Protein AF-A0A0C3ND14-F1 (afdb_monomer_lite)

Organism: NCBI:txid870435

Structure (mmCIF, N/CA/C/O backbone):
data_AF-A0A0C3ND14-F1
#
_entry.id   AF-A0A0C3ND14-F1
#
loop_
_atom_site.group_PDB
_atom_site.id
_atom_site.type_symbol
_atom_site.label_atom_id
_atom_site.label_alt_id
_atom_site.label_comp_id
_atom_site.label_asym_id
_atom_site.label_entity_id
_atom_site.label_seq_id
_atom_site.pdbx_PDB_ins_code
_atom_site.Cartn_x
_atom_site.Cartn_y
_atom_site.Cartn_z
_atom_site.occupancy
_atom_site.B_iso_or_equiv
_atom_site.auth_seq_id
_atom_site.auth_comp_id
_atom_site.auth_asym_id
_atom_site.auth_atom_id
_atom_site.pdbx_PDB_model_num
ATOM 1 N N . HIS A 1 1 ? 16.720 17.894 -8.349 1.00 27.16 1 HIS A N 1
ATOM 2 C CA . HIS A 1 1 ? 17.724 18.013 -7.272 1.00 27.16 1 HIS A CA 1
ATOM 3 C C . HIS A 1 1 ? 17.492 16.923 -6.228 1.00 27.16 1 HIS A C 1
ATOM 5 O O . HIS A 1 1 ? 16.417 16.882 -5.657 1.00 27.16 1 HIS A O 1
ATOM 11 N N . ARG A 1 2 ? 18.512 16.071 -6.027 1.00 39.00 2 ARG A N 1
ATOM 12 C CA . ARG A 1 2 ? 18.803 15.216 -4.853 1.00 39.00 2 ARG A CA 1
ATOM 13 C C . ARG A 1 2 ? 17.704 14.264 -4.339 1.00 39.00 2 ARG A C 1
ATOM 15 O O . ARG A 1 2 ? 17.077 14.533 -3.326 1.00 39.00 2 ARG A O 1
ATOM 22 N N . GLY A 1 3 ? 17.623 13.073 -4.936 1.00 34.72 3 GLY A N 1
ATOM 23 C CA . GLY A 1 3 ? 17.198 11.856 -4.229 1.00 34.72 3 GLY A CA 1
ATOM 24 C C . GLY A 1 3 ? 18.392 11.270 -3.474 1.00 34.72 3 GLY A C 1
ATOM 25 O O . GLY A 1 3 ? 18.986 10.289 -3.908 1.00 34.72 3 GLY A O 1
ATOM 26 N N . GLY A 1 4 ? 18.834 11.961 -2.422 1.00 33.16 4 GLY A N 1
ATOM 27 C CA . GLY A 1 4 ? 19.898 11.472 -1.552 1.00 33.16 4 GLY A CA 1
ATOM 28 C C . GLY A 1 4 ? 19.378 10.286 -0.750 1.00 33.16 4 GLY A C 1
ATOM 29 O O . GLY A 1 4 ? 18.530 10.465 0.118 1.00 33.16 4 GLY A O 1
ATOM 30 N N . TYR A 1 5 ? 19.872 9.090 -1.065 1.00 45.12 5 TYR A N 1
ATOM 31 C CA . TYR A 1 5 ? 19.731 7.889 -0.248 1.00 45.12 5 TYR A CA 1
ATOM 32 C C . TYR A 1 5 ? 20.098 8.226 1.202 1.00 45.12 5 TYR A C 1
ATOM 34 O O . TYR A 1 5 ? 21.260 8.509 1.484 1.00 45.12 5 TYR A O 1
ATOM 42 N N . TYR A 1 6 ? 19.112 8.263 2.103 1.00 52.12 6 TYR A N 1
ATOM 43 C CA . TYR A 1 6 ? 19.338 8.647 3.496 1.00 52.12 6 TYR A CA 1
ATOM 44 C C . TYR A 1 6 ? 19.910 7.457 4.289 1.00 52.12 6 TYR A C 1
ATOM 46 O O . TYR A 1 6 ? 19.223 6.442 4.431 1.00 52.12 6 TYR A O 1
ATOM 54 N N . PRO A 1 7 ? 21.127 7.572 4.858 1.00 44.56 7 PRO A N 1
ATOM 55 C CA . PRO A 1 7 ? 21.743 6.537 5.699 1.00 44.56 7 PRO A CA 1
ATOM 56 C C . PRO A 1 7 ? 20.953 6.262 6.983 1.00 44.56 7 PRO A C 1
ATOM 58 O O . PRO A 1 7 ? 20.966 5.149 7.492 1.00 44.56 7 PRO A O 1
ATOM 61 N N . TRP A 1 8 ? 20.194 7.256 7.460 1.00 42.50 8 TRP A N 1
ATOM 62 C CA . TRP A 1 8 ? 19.411 7.151 8.687 1.00 42.50 8 TRP A CA 1
ATOM 63 C C . TRP A 1 8 ? 18.355 6.032 8.623 1.00 42.50 8 TRP A C 1
ATOM 65 O O . TRP A 1 8 ? 18.263 5.214 9.532 1.00 42.50 8 TRP A O 1
ATOM 75 N N . PHE A 1 9 ? 17.612 5.925 7.516 1.00 47.81 9 PHE A N 1
ATOM 76 C CA . PHE A 1 9 ? 16.639 4.842 7.316 1.00 47.81 9 PHE A CA 1
ATOM 77 C C . PHE A 1 9 ? 17.319 3.460 7.321 1.00 47.81 9 PHE A C 1
ATOM 79 O O . PHE A 1 9 ? 16.794 2.510 7.891 1.00 47.81 9 PHE A O 1
ATOM 86 N N . ARG A 1 10 ? 18.530 3.386 6.754 1.00 50.81 10 ARG A N 1
ATOM 87 C CA . ARG A 1 10 ? 19.375 2.185 6.646 1.00 50.81 10 ARG A CA 1
ATOM 88 C C . ARG A 1 10 ? 19.908 1.715 8.003 1.00 50.81 10 ARG A C 1
ATOM 90 O O . ARG A 1 10 ? 20.007 0.521 8.249 1.00 50.81 10 ARG A O 1
ATOM 97 N N . GLU A 1 11 ? 20.231 2.656 8.884 1.00 44.31 11 GLU A N 1
ATOM 98 C CA . GLU A 1 11 ? 20.735 2.362 10.224 1.00 44.31 11 GLU A CA 1
ATOM 99 C C . GLU A 1 11 ? 19.623 2.073 11.228 1.00 44.31 11 GLU A C 1
ATOM 101 O O . GLU A 1 11 ? 19.905 1.453 12.235 1.00 44.31 11 GLU A O 1
ATOM 106 N N . ASN A 1 12 ? 18.373 2.481 10.996 1.00 43.62 12 ASN A N 1
ATOM 107 C CA . ASN A 1 12 ? 17.346 2.468 12.045 1.00 43.62 12 ASN A CA 1
ATOM 108 C C . ASN A 1 12 ? 16.195 1.489 11.775 1.00 43.62 12 ASN A C 1
ATOM 110 O O . ASN A 1 12 ? 15.208 1.473 12.508 1.00 43.62 12 ASN A O 1
ATOM 114 N N . LEU A 1 13 ? 16.307 0.613 10.777 1.00 51.91 13 LEU A N 1
ATOM 115 C CA . LEU A 1 13 ? 15.277 -0.400 10.546 1.00 51.91 13 LEU A CA 1
ATOM 116 C C . LEU A 1 13 ? 15.164 -1.417 11.696 1.00 51.91 13 LEU A C 1
ATOM 118 O O . LEU A 1 13 ? 14.060 -1.808 12.076 1.00 51.91 13 LEU A O 1
ATOM 122 N N . HIS A 1 14 ? 16.277 -1.717 12.374 1.00 47.91 14 HIS A N 1
ATOM 123 C CA . HIS A 1 14 ? 16.272 -2.485 13.625 1.00 47.91 14 HIS A CA 1
ATOM 124 C C . HIS A 1 14 ? 15.636 -1.724 14.815 1.00 47.91 14 HIS A C 1
ATOM 126 O O . HIS A 1 14 ? 15.263 -2.337 15.820 1.00 47.91 14 HIS A O 1
ATOM 132 N N . ILE A 1 15 ? 15.458 -0.401 14.698 1.00 42.41 15 ILE A N 1
ATOM 133 C CA . ILE A 1 15 ? 14.803 0.473 15.691 1.00 42.41 15 ILE A CA 1
ATOM 134 C C . ILE A 1 15 ? 13.279 0.473 15.523 1.00 42.41 15 ILE A C 1
ATOM 136 O O . ILE A 1 15 ? 12.569 0.703 16.499 1.00 42.41 15 ILE A O 1
ATOM 140 N N . PHE A 1 16 ? 12.725 0.071 14.371 1.00 44.50 16 PHE A N 1
ATOM 141 C CA . PHE A 1 16 ? 11.285 -0.236 14.292 1.00 44.50 16 PHE A CA 1
ATOM 142 C C . PHE A 1 16 ? 10.885 -1.443 15.157 1.00 44.50 16 PHE A C 1
ATOM 144 O O . PHE A 1 16 ? 9.705 -1.608 15.463 1.00 44.50 16 PHE A O 1
ATOM 151 N N . ASN A 1 17 ? 11.864 -2.237 15.608 1.00 42.00 17 ASN A N 1
ATOM 152 C CA . ASN A 1 17 ? 11.698 -3.222 16.679 1.00 42.00 17 ASN A CA 1
ATOM 153 C C . ASN A 1 17 ? 12.157 -2.708 18.064 1.00 42.00 17 ASN A C 1
ATOM 155 O O . ASN A 1 17 ? 11.982 -3.415 19.052 1.00 42.00 17 ASN A O 1
ATOM 159 N N . SER A 1 18 ? 12.724 -1.498 18.168 1.00 36.56 18 SER A N 1
ATOM 160 C CA . SER A 1 18 ? 13.400 -0.992 19.375 1.00 36.56 18 SER A CA 1
ATOM 161 C C . SER A 1 18 ? 13.192 0.521 19.622 1.00 36.56 18 SER A C 1
ATOM 163 O O . SER A 1 18 ? 14.047 1.337 19.316 1.00 36.56 18 SER A O 1
ATOM 165 N N . ARG A 1 19 ? 12.066 0.894 20.241 1.00 42.78 19 ARG A N 1
ATOM 166 C CA . ARG A 1 19 ? 11.847 1.992 21.226 1.00 42.78 19 ARG A CA 1
ATOM 167 C C . ARG A 1 19 ? 12.417 3.430 21.092 1.00 42.78 19 ARG A C 1
ATOM 169 O O . ARG A 1 19 ? 12.179 4.194 22.025 1.00 42.78 19 ARG A O 1
ATOM 176 N N . GLY A 1 20 ? 13.076 3.892 20.025 1.00 43.06 20 GLY A N 1
ATOM 177 C CA . GLY A 1 20 ? 13.619 5.270 20.079 1.00 43.06 20 GLY A CA 1
ATOM 178 C C . GLY A 1 20 ? 14.186 5.901 18.812 1.00 43.06 20 GLY A C 1
ATOM 179 O O . GLY A 1 20 ? 15.307 6.401 18.846 1.00 43.06 20 GLY A O 1
ATOM 180 N N . GLY A 1 21 ? 13.435 5.914 17.708 1.00 41.88 21 GLY A N 1
ATOM 181 C CA . GLY A 1 21 ? 13.809 6.664 16.500 1.00 41.88 21 GLY A CA 1
ATOM 182 C C . GLY A 1 21 ? 13.472 8.178 16.556 1.00 41.88 21 GLY A C 1
ATOM 183 O O . GLY A 1 21 ? 12.629 8.580 17.358 1.00 41.88 21 GLY A O 1
ATOM 184 N N . PRO A 1 22 ? 14.094 9.020 15.698 1.00 45.19 22 PRO A N 1
ATOM 185 C CA . PRO A 1 22 ? 13.806 10.442 15.477 1.00 45.19 22 PRO A CA 1
ATOM 186 C C . PRO A 1 22 ? 12.365 10.678 14.996 1.00 45.19 22 PRO A C 1
ATOM 188 O O . PRO A 1 22 ? 11.677 9.700 14.695 1.00 45.19 22 PRO A O 1
ATOM 191 N N . PRO A 1 23 ? 11.909 11.957 14.927 1.00 50.78 23 PRO A N 1
ATOM 192 C CA . PRO A 1 23 ? 10.505 12.351 14.837 1.00 50.78 23 PRO A CA 1
ATOM 193 C C . PRO A 1 23 ? 9.702 11.422 13.937 1.00 50.78 23 PRO A C 1
ATOM 195 O O . PRO A 1 23 ? 9.952 11.307 12.740 1.00 50.78 23 PRO A O 1
ATOM 198 N N . ASP A 1 24 ? 8.816 10.707 14.620 1.00 70.31 24 ASP A N 1
ATOM 199 C CA . ASP A 1 24 ? 8.321 9.370 14.327 1.00 70.31 24 ASP A CA 1
ATOM 200 C C . ASP A 1 24 ? 7.946 9.218 12.839 1.00 70.31 24 ASP A C 1
ATOM 202 O O . ASP A 1 24 ? 6.927 9.730 12.384 1.00 70.31 24 ASP A O 1
ATOM 206 N N . PHE A 1 25 ? 8.786 8.524 12.056 1.00 73.19 25 PHE A N 1
ATOM 207 C CA . PHE A 1 25 ? 8.550 8.207 10.633 1.00 73.19 25 PHE A CA 1
ATOM 208 C C . PHE A 1 25 ? 7.134 7.656 10.398 1.00 73.19 25 PHE A C 1
ATOM 210 O O . PHE A 1 25 ? 6.525 7.885 9.355 1.00 73.19 25 PHE A O 1
ATOM 217 N N . LEU A 1 26 ? 6.597 6.963 11.401 1.00 77.44 26 LEU A N 1
ATOM 218 C CA . LEU A 1 26 ? 5.262 6.385 11.417 1.00 77.44 26 LEU A CA 1
ATOM 219 C C . LEU A 1 26 ? 4.170 7.390 11.817 1.00 77.44 26 LEU A C 1
ATOM 221 O O . LEU A 1 26 ? 3.005 7.194 11.470 1.00 77.44 26 LEU A O 1
ATOM 225 N N . ALA A 1 27 ? 4.506 8.485 12.503 1.00 81.12 27 ALA A N 1
ATOM 226 C CA . ALA A 1 27 ? 3.541 9.498 12.927 1.00 81.12 27 ALA A CA 1
ATOM 227 C C . ALA A 1 27 ? 2.851 10.200 11.761 1.00 81.12 27 ALA A C 1
ATOM 229 O O . ALA A 1 27 ? 1.700 10.594 11.922 1.00 81.12 27 ALA A O 1
ATOM 230 N N . VAL A 1 28 ? 3.469 10.289 10.578 1.00 83.88 28 VAL A N 1
ATOM 231 C CA . VAL A 1 28 ? 2.777 10.832 9.393 1.00 83.88 28 VAL A CA 1
ATOM 232 C C . VAL A 1 28 ? 1.593 9.958 8.967 1.00 83.88 28 VAL A C 1
ATOM 234 O O . VAL A 1 28 ? 0.616 10.464 8.421 1.00 83.88 28 VAL A O 1
ATOM 237 N N . ALA A 1 29 ? 1.662 8.651 9.240 1.00 85.31 29 ALA A N 1
ATOM 238 C CA . ALA A 1 29 ? 0.619 7.686 8.917 1.00 85.31 29 ALA A CA 1
ATOM 239 C C . ALA A 1 29 ? -0.362 7.460 10.081 1.00 85.31 29 ALA A C 1
ATOM 241 O O . ALA A 1 29 ? -1.478 6.999 9.848 1.00 85.31 29 ALA A O 1
ATOM 242 N N . ARG A 1 30 ? 0.000 7.808 11.328 1.00 85.88 30 ARG A N 1
ATOM 243 C CA . ARG A 1 30 ? -0.867 7.630 12.513 1.00 85.88 30 ARG A CA 1
ATOM 244 C C . ARG A 1 30 ? -2.268 8.242 12.363 1.00 85.88 30 ARG A C 1
ATOM 246 O O . ARG A 1 30 ? -3.213 7.570 12.763 1.00 85.88 30 ARG A O 1
ATOM 253 N N . PRO A 1 31 ? -2.467 9.441 11.779 1.00 88.00 31 PRO A N 1
ATOM 254 C CA . PRO A 1 31 ? -3.806 10.010 11.607 1.00 88.00 31 PRO A CA 1
ATOM 255 C C . PRO A 1 31 ? -4.757 9.142 10.772 1.00 88.00 31 PRO A C 1
ATOM 257 O O . PRO A 1 31 ? -5.971 9.223 10.965 1.00 88.00 31 PRO A O 1
ATOM 260 N N . TYR A 1 32 ? -4.212 8.307 9.881 1.00 86.38 32 TYR A N 1
ATOM 261 C CA . TYR A 1 32 ? -4.983 7.414 9.016 1.00 86.38 32 TYR A CA 1
ATOM 262 C C . TYR A 1 32 ? -5.452 6.153 9.744 1.00 86.38 32 TYR A C 1
ATOM 264 O O . TYR A 1 32 ? -6.424 5.545 9.310 1.00 86.38 32 TYR A O 1
ATOM 272 N N . LEU A 1 33 ? -4.805 5.768 10.849 1.00 86.88 33 LEU A N 1
ATOM 273 C CA . LEU A 1 33 ? -5.277 4.661 11.675 1.00 86.88 33 LEU A CA 1
ATOM 274 C C . LEU A 1 33 ? -6.620 5.008 12.325 1.00 86.88 33 LEU A C 1
ATOM 276 O O . LEU A 1 33 ? -6.865 6.155 12.726 1.00 86.88 33 LEU A O 1
ATOM 280 N N . ASP A 1 34 ? -7.450 3.980 12.499 1.00 84.88 34 ASP A N 1
ATOM 281 C CA . ASP A 1 34 ? -8.647 4.059 13.331 1.00 84.88 34 ASP A CA 1
ATOM 282 C C . ASP A 1 34 ? -8.262 4.527 14.737 1.00 84.88 34 ASP A C 1
ATOM 284 O O . ASP A 1 34 ? -7.201 4.167 15.249 1.00 84.88 34 ASP A O 1
ATOM 288 N N . SER A 1 35 ? -9.130 5.298 15.396 1.00 83.25 35 SER A N 1
ATOM 289 C CA . SER A 1 35 ? -8.8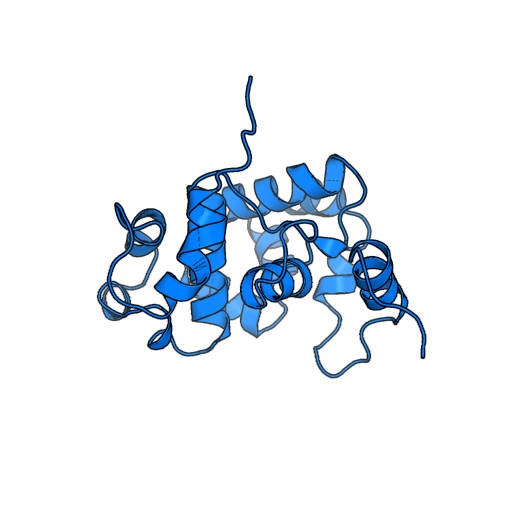36 5.884 16.713 1.00 83.25 35 SER A CA 1
ATOM 290 C C . SER A 1 35 ? -8.339 4.861 17.742 1.00 83.25 35 SER A C 1
ATOM 292 O O . SER A 1 35 ? -7.473 5.187 18.546 1.00 83.25 35 SER A O 1
ATOM 294 N N . ALA A 1 36 ? -8.829 3.617 17.678 1.00 83.56 36 ALA A N 1
ATOM 295 C CA . ALA A 1 36 ? -8.429 2.522 18.564 1.00 83.56 36 ALA A CA 1
ATOM 296 C C . ALA A 1 36 ? -6.995 2.000 18.331 1.00 83.56 36 ALA A C 1
ATOM 298 O O . ALA A 1 36 ? -6.444 1.317 19.192 1.00 83.56 36 ALA A O 1
ATOM 299 N N . ASP A 1 37 ? -6.400 2.293 17.174 1.00 83.88 37 ASP A N 1
ATOM 300 C CA . ASP A 1 37 ? -5.085 1.803 16.755 1.00 83.88 37 ASP A CA 1
ATOM 301 C C . ASP A 1 37 ? -4.004 2.898 16.756 1.00 83.88 37 ASP A C 1
ATOM 303 O O . ASP A 1 37 ? -2.823 2.582 16.661 1.00 83.88 37 ASP A O 1
ATOM 307 N N . ARG A 1 38 ? -4.367 4.179 16.908 1.00 81.81 38 ARG A N 1
ATOM 308 C CA . ARG A 1 38 ? -3.430 5.323 16.823 1.00 81.81 38 ARG A CA 1
ATOM 309 C C . ARG A 1 38 ? -2.314 5.318 17.865 1.00 81.81 38 ARG A C 1
ATOM 311 O O . ARG A 1 38 ? -1.234 5.860 17.617 1.00 81.81 38 ARG A O 1
ATOM 318 N N . GLU A 1 39 ? -2.586 4.733 19.025 1.00 78.19 39 GLU A N 1
ATOM 319 C CA . GLU A 1 39 ? -1.632 4.616 20.133 1.00 78.19 39 GLU A CA 1
ATOM 320 C C . GLU A 1 39 ? -0.851 3.300 20.101 1.00 78.19 39 GLU A C 1
ATOM 322 O O . GLU A 1 39 ? 0.133 3.155 20.824 1.00 78.19 39 GLU A O 1
ATOM 327 N N . LYS A 1 40 ? -1.251 2.354 19.245 1.00 77.44 40 LYS A N 1
ATOM 328 C CA . LYS A 1 40 ? -0.609 1.047 19.147 1.00 77.44 40 LYS A CA 1
ATOM 329 C C . LYS A 1 40 ? 0.729 1.151 18.430 1.00 77.44 40 LYS A C 1
ATOM 331 O O . LYS A 1 40 ? 0.880 1.866 17.439 1.00 77.44 40 LYS A O 1
ATOM 336 N N . GLU A 1 41 ? 1.697 0.382 18.908 1.00 73.31 41 GLU A N 1
ATOM 337 C CA . GLU A 1 41 ? 2.950 0.184 18.192 1.00 73.31 41 GLU A CA 1
ATOM 338 C C . GLU A 1 41 ? 2.734 -0.716 16.959 1.00 73.31 41 GLU A C 1
ATOM 340 O O . GLU A 1 41 ? 1.823 -1.549 16.954 1.00 73.31 41 GLU A O 1
ATOM 345 N N . PRO A 1 42 ? 3.576 -0.622 15.910 1.00 72.75 42 PRO A N 1
ATOM 346 C CA . PRO A 1 42 ? 3.392 -1.383 14.669 1.00 72.75 42 PRO A CA 1
ATOM 347 C C . PRO A 1 42 ? 3.241 -2.891 14.864 1.00 72.75 42 PRO A C 1
ATOM 349 O O . PRO A 1 42 ? 2.492 -3.534 14.137 1.00 72.75 42 PRO A O 1
ATOM 352 N N . HIS A 1 43 ? 3.939 -3.466 15.844 1.00 72.69 43 HIS A N 1
ATOM 353 C CA . HIS A 1 43 ? 3.873 -4.895 16.146 1.00 72.69 43 HIS A CA 1
ATOM 354 C C . HIS A 1 43 ? 2.543 -5.314 16.805 1.00 72.69 43 HIS A C 1
ATOM 356 O O . HIS A 1 43 ? 2.191 -6.489 16.773 1.00 72.69 43 HIS A O 1
ATOM 362 N N . GLN A 1 44 ? 1.797 -4.365 17.378 1.00 74.56 44 GLN A N 1
ATOM 363 C CA . GLN A 1 44 ? 0.473 -4.573 17.973 1.00 74.56 44 GLN A CA 1
ATOM 364 C C . GLN A 1 44 ? -0.657 -4.422 16.941 1.00 74.56 44 GLN A C 1
ATOM 366 O O . GLN A 1 44 ? -1.817 -4.711 17.244 1.00 74.56 44 GLN A O 1
ATOM 371 N N . LEU A 1 45 ? -0.342 -3.961 15.723 1.00 79.44 45 LEU A N 1
ATOM 372 C CA . LEU A 1 45 ? -1.299 -3.866 14.626 1.00 79.44 45 LEU A CA 1
ATOM 373 C C . LEU A 1 45 ? -1.526 -5.254 14.025 1.00 79.44 45 LEU A C 1
ATOM 375 O O . LEU A 1 45 ? -0.734 -5.757 13.231 1.00 79.44 45 LEU A O 1
ATOM 379 N N . VAL A 1 46 ? -2.644 -5.859 14.411 1.00 78.94 46 VAL A N 1
ATOM 380 C CA . VAL A 1 46 ? -3.124 -7.145 13.900 1.00 78.94 46 VAL A CA 1
ATOM 381 C C . VAL A 1 46 ? -4.408 -6.883 13.099 1.00 78.94 46 VAL A C 1
ATOM 383 O O . VAL A 1 46 ? -5.239 -6.085 13.550 1.00 78.94 46 VAL A O 1
ATOM 386 N N . PRO A 1 47 ? -4.604 -7.498 11.916 1.00 87.44 47 PRO A N 1
ATOM 387 C CA . PRO A 1 47 ? -3.778 -8.530 11.267 1.00 87.44 47 PRO A CA 1
ATOM 388 C C . PRO A 1 47 ? -2.498 -7.990 10.609 1.00 87.44 47 PRO A C 1
ATOM 390 O O . PRO A 1 47 ? -2.338 -6.788 10.435 1.00 87.44 47 PRO A O 1
ATOM 393 N N . GLU A 1 48 ? -1.599 -8.879 10.181 1.00 82.62 48 GLU A N 1
ATOM 394 C CA . GLU A 1 48 ? -0.329 -8.514 9.524 1.00 82.62 48 GLU A CA 1
ATOM 395 C C . GLU A 1 48 ? -0.520 -7.586 8.310 1.00 82.62 48 GLU A C 1
ATOM 397 O O . GLU A 1 48 ? 0.232 -6.629 8.129 1.00 82.62 48 GLU A O 1
ATOM 402 N N . ALA A 1 49 ? -1.597 -7.790 7.545 1.00 85.31 49 ALA A N 1
ATOM 403 C CA . ALA A 1 49 ? -2.008 -6.911 6.451 1.00 85.31 49 ALA A CA 1
ATOM 404 C C . ALA A 1 49 ? -2.177 -5.444 6.891 1.00 85.31 49 ALA A C 1
ATOM 406 O O . ALA A 1 49 ? -1.796 -4.528 6.158 1.00 85.31 49 ALA A O 1
ATOM 407 N N . LYS A 1 50 ? -2.692 -5.210 8.106 1.00 87.50 50 LYS A N 1
ATOM 408 C CA . LYS A 1 50 ? -2.836 -3.877 8.704 1.00 87.50 50 LYS A CA 1
ATOM 409 C C . LYS A 1 50 ? -1.470 -3.267 9.004 1.00 87.50 50 LYS A C 1
ATOM 411 O O . LYS A 1 50 ? -1.210 -2.135 8.601 1.00 87.50 50 LYS A O 1
ATOM 416 N N . ARG A 1 51 ? -0.574 -4.025 9.645 1.00 84.44 51 ARG A N 1
ATOM 417 C CA . ARG A 1 51 ? 0.805 -3.585 9.918 1.00 84.44 51 ARG A CA 1
ATOM 418 C C . ARG A 1 51 ? 1.549 -3.228 8.629 1.00 84.44 51 ARG A C 1
ATOM 420 O O . ARG A 1 51 ? 2.127 -2.147 8.543 1.00 84.44 51 ARG A O 1
ATOM 427 N N . LYS A 1 52 ? 1.515 -4.102 7.621 1.00 85.06 52 LYS A N 1
ATOM 428 C CA . LYS A 1 52 ? 2.183 -3.889 6.327 1.00 85.06 52 LYS A CA 1
ATOM 429 C C . LYS A 1 52 ? 1.626 -2.670 5.589 1.00 85.06 52 LYS A C 1
ATOM 431 O O . LYS A 1 52 ? 2.395 -1.829 5.130 1.00 85.06 52 LYS A O 1
ATOM 436 N N . SER A 1 53 ? 0.302 -2.509 5.574 1.00 89.31 53 SER A N 1
ATOM 437 C CA . SER A 1 53 ? -0.361 -1.327 5.003 1.00 89.31 53 SER A CA 1
ATOM 438 C C . SER A 1 53 ? 0.038 -0.032 5.714 1.00 89.31 53 SER A C 1
ATOM 440 O O . SER A 1 53 ? 0.306 0.973 5.061 1.00 89.31 53 SER A O 1
ATOM 442 N N . PHE A 1 54 ? 0.134 -0.054 7.047 1.00 87.56 54 PHE A N 1
ATOM 443 C CA . PHE A 1 54 ? 0.561 1.101 7.839 1.00 87.56 54 PHE A CA 1
ATOM 444 C C . PHE A 1 54 ? 1.996 1.533 7.512 1.00 87.56 54 PHE A C 1
ATOM 446 O O . PHE A 1 54 ? 2.260 2.716 7.295 1.00 87.56 54 PHE A O 1
ATOM 453 N N . ILE A 1 55 ? 2.920 0.573 7.417 1.00 83.12 55 ILE A N 1
ATOM 454 C CA . ILE A 1 55 ? 4.321 0.845 7.069 1.00 83.12 55 ILE A CA 1
ATOM 455 C C . ILE A 1 55 ? 4.426 1.367 5.630 1.00 83.12 55 ILE A C 1
ATOM 457 O O . ILE A 1 55 ? 5.175 2.311 5.376 1.00 83.12 55 ILE A O 1
ATOM 461 N N . LEU A 1 56 ? 3.638 0.822 4.697 1.00 86.31 56 LEU A N 1
ATOM 462 C CA . LEU A 1 56 ? 3.572 1.338 3.332 1.00 86.31 56 LEU A CA 1
ATOM 463 C C . LEU A 1 56 ? 3.061 2.787 3.289 1.00 86.31 56 LEU A C 1
ATOM 465 O O . LEU A 1 56 ? 3.647 3.612 2.589 1.00 86.31 56 LEU A O 1
ATOM 469 N N . TYR A 1 57 ? 2.013 3.121 4.048 1.00 88.38 57 TYR A N 1
ATOM 470 C CA . TYR A 1 57 ? 1.512 4.497 4.160 1.00 88.38 57 TYR A CA 1
ATOM 471 C C . TYR A 1 57 ? 2.604 5.434 4.673 1.00 88.38 57 TYR A C 1
ATOM 473 O O . TYR A 1 57 ? 2.839 6.481 4.074 1.00 88.38 57 TYR A O 1
ATOM 481 N N . ALA A 1 58 ? 3.311 5.043 5.736 1.00 84.94 58 ALA A N 1
ATOM 482 C CA . ALA A 1 58 ? 4.415 5.827 6.275 1.00 84.94 58 ALA A CA 1
ATOM 483 C C . ALA A 1 58 ? 5.518 6.050 5.225 1.00 84.94 58 ALA A C 1
ATOM 485 O O . ALA A 1 58 ? 5.962 7.182 5.040 1.00 84.94 58 ALA A O 1
ATOM 486 N N . LEU A 1 59 ? 5.906 5.019 4.465 1.00 81.38 59 LEU A N 1
ATOM 487 C CA . LEU A 1 59 ? 6.870 5.154 3.365 1.00 81.38 59 LEU A CA 1
ATOM 488 C C . LEU A 1 59 ? 6.387 6.154 2.309 1.00 81.38 59 LEU A C 1
ATOM 490 O O . LEU A 1 59 ? 7.103 7.099 1.972 1.00 81.38 59 LEU A O 1
ATOM 494 N N . LEU A 1 60 ? 5.166 5.968 1.810 1.00 84.00 60 LEU A N 1
ATOM 495 C CA . LEU A 1 60 ? 4.616 6.754 0.710 1.00 84.00 60 LEU A CA 1
ATOM 496 C C . LEU A 1 60 ? 4.380 8.217 1.086 1.00 84.00 60 LEU A C 1
ATOM 498 O O . LEU A 1 60 ? 4.694 9.092 0.277 1.00 84.00 60 LEU A O 1
ATOM 502 N N . LEU A 1 61 ? 3.862 8.483 2.287 1.00 84.06 61 LEU A N 1
ATOM 503 C CA . LEU A 1 61 ? 3.586 9.834 2.791 1.00 84.06 61 LEU A CA 1
ATOM 504 C C . LEU A 1 61 ? 4.865 10.624 3.066 1.00 84.06 61 LEU A C 1
ATOM 506 O O . LEU A 1 61 ? 4.894 11.832 2.851 1.00 84.06 61 LEU A O 1
ATOM 510 N N . ASN A 1 62 ? 5.943 9.944 3.455 1.00 78.25 62 ASN A N 1
ATOM 511 C CA . ASN A 1 62 ? 7.265 10.556 3.568 1.00 78.25 62 ASN A CA 1
ATOM 512 C C . ASN A 1 62 ? 7.962 10.757 2.204 1.00 78.25 62 ASN A C 1
ATOM 514 O O . ASN A 1 62 ? 9.105 11.205 2.154 1.00 78.25 62 ASN A O 1
ATOM 518 N N . GLY A 1 63 ? 7.303 10.435 1.085 1.00 73.06 63 GLY A N 1
ATOM 519 C CA . GLY A 1 63 ? 7.870 10.611 -0.253 1.00 73.06 63 GLY A CA 1
ATOM 520 C C . GLY A 1 63 ? 8.761 9.456 -0.722 1.00 73.06 63 GLY A C 1
ATOM 521 O O . GLY A 1 63 ? 9.293 9.521 -1.833 1.00 73.06 63 GLY A O 1
ATOM 522 N N . TYR A 1 64 ? 8.834 8.359 0.032 1.00 74.94 64 TYR A N 1
ATOM 523 C CA . TYR A 1 64 ? 9.574 7.147 -0.325 1.00 74.94 64 TYR A CA 1
ATOM 524 C C . TYR A 1 64 ? 8.678 6.096 -0.996 1.00 74.94 64 TYR A C 1
ATOM 526 O O . TYR A 1 64 ? 7.457 6.251 -1.080 1.00 74.94 64 TYR A O 1
ATOM 534 N N . HIS A 1 65 ? 9.287 5.028 -1.507 1.00 72.44 65 HIS A N 1
ATOM 535 C CA . HIS A 1 65 ? 8.604 3.823 -1.975 1.00 72.44 65 HIS A CA 1
ATOM 536 C C . HIS A 1 65 ? 9.510 2.599 -1.768 1.00 72.44 65 HIS A C 1
ATOM 538 O O . HIS A 1 65 ? 10.732 2.764 -1.704 1.00 72.44 65 HIS A O 1
ATOM 544 N N . PRO A 1 66 ? 8.951 1.379 -1.668 1.00 72.88 66 PRO A N 1
ATOM 545 C CA . PRO A 1 66 ? 9.758 0.165 -1.584 1.00 72.88 66 PRO A CA 1
ATOM 546 C C . PRO A 1 66 ? 10.706 0.036 -2.789 1.00 72.88 66 PRO A C 1
ATOM 548 O O . PRO A 1 66 ? 10.306 0.296 -3.928 1.00 72.88 66 PRO A O 1
ATOM 551 N N . ASN A 1 67 ? 11.961 -0.347 -2.538 1.00 67.56 67 ASN A N 1
ATOM 552 C CA . ASN A 1 67 ? 13.008 -0.514 -3.553 1.00 67.56 67 ASN A CA 1
ATOM 553 C C . ASN A 1 67 ? 13.868 -1.755 -3.214 1.00 67.56 67 ASN A C 1
ATOM 555 O O . ASN A 1 67 ? 14.303 -1.875 -2.067 1.00 67.56 67 ASN A O 1
ATOM 559 N N . PRO A 1 68 ? 14.124 -2.666 -4.177 1.00 59.69 68 PRO A N 1
ATOM 560 C CA . PRO A 1 68 ? 14.830 -3.924 -3.934 1.00 59.69 68 PRO A CA 1
ATOM 561 C C . PRO A 1 68 ? 16.348 -3.760 -3.762 1.00 59.69 68 PRO A C 1
ATOM 563 O O . PRO A 1 68 ? 16.988 -4.655 -3.220 1.00 59.69 68 PRO A O 1
ATOM 566 N N . SER A 1 69 ? 16.930 -2.639 -4.202 1.00 58.69 69 SER A N 1
ATOM 567 C CA . SER A 1 69 ? 18.370 -2.353 -4.106 1.00 58.69 69 SER A CA 1
ATOM 568 C C . SER A 1 69 ? 18.806 -1.863 -2.722 1.00 58.69 69 SER A C 1
ATOM 570 O O . SER A 1 69 ? 19.992 -1.627 -2.494 1.00 58.69 69 SER A O 1
ATOM 572 N N . ILE A 1 70 ? 17.863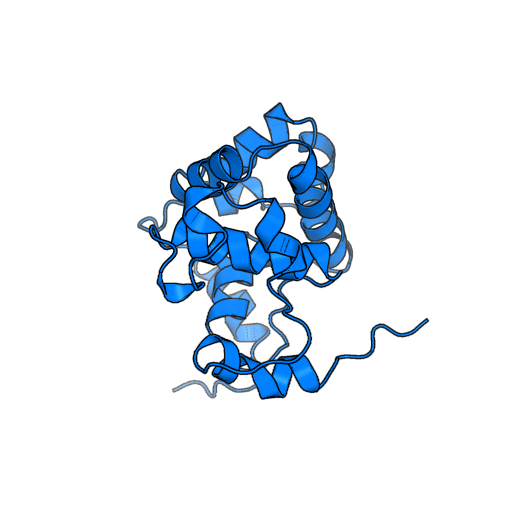 -1.694 -1.794 1.00 56.25 70 ILE A N 1
ATOM 573 C CA . ILE A 1 70 ? 18.157 -1.408 -0.392 1.00 56.25 70 ILE A CA 1
ATOM 574 C C . ILE A 1 70 ? 18.399 -2.765 0.305 1.00 56.25 70 ILE A C 1
ATOM 576 O O . ILE A 1 70 ? 17.507 -3.609 0.361 1.00 56.25 70 ILE A O 1
ATOM 580 N N . GLU A 1 71 ? 19.633 -3.005 0.769 1.00 53.75 71 GLU A N 1
ATOM 581 C CA . GLU A 1 71 ? 20.042 -4.182 1.570 1.00 53.75 71 GLU A CA 1
ATOM 582 C C . GLU A 1 71 ? 19.189 -4.368 2.850 1.00 53.75 71 GLU A C 1
ATOM 584 O O . GLU A 1 71 ? 18.384 -3.510 3.204 1.00 53.75 71 GLU A O 1
ATOM 589 N N . PRO A 1 72 ? 19.456 -5.422 3.639 1.00 48.78 72 PRO A N 1
ATOM 590 C CA . PRO A 1 72 ? 18.711 -6.670 3.756 1.00 48.78 72 PRO A CA 1
ATOM 591 C C . PRO A 1 72 ? 17.420 -6.537 4.587 1.00 48.78 72 PRO A C 1
ATOM 593 O O . PRO A 1 72 ? 17.082 -7.446 5.339 1.00 48.78 72 PRO A O 1
ATOM 596 N N . ASP A 1 73 ? 16.696 -5.424 4.497 1.00 57.69 73 ASP A N 1
ATOM 597 C CA . ASP A 1 73 ? 15.491 -5.262 5.299 1.00 57.69 73 ASP A CA 1
ATOM 598 C C . ASP A 1 73 ? 14.329 -6.089 4.759 1.00 57.69 73 ASP A C 1
ATOM 600 O O . ASP A 1 73 ? 13.701 -5.756 3.747 1.00 57.69 73 ASP A O 1
ATOM 604 N N . THR A 1 74 ? 14.058 -7.192 5.462 1.00 65.25 74 THR A N 1
ATOM 605 C CA . THR A 1 74 ? 13.028 -8.182 5.141 1.00 65.25 74 THR A CA 1
ATOM 606 C C . THR A 1 74 ? 11.688 -7.512 4.866 1.00 65.25 74 THR A C 1
ATOM 608 O O . THR A 1 74 ? 11.062 -7.800 3.852 1.00 65.25 74 THR A O 1
ATOM 611 N N . ILE A 1 75 ? 11.295 -6.530 5.684 1.00 71.06 75 ILE A N 1
ATOM 612 C CA . ILE A 1 75 ? 9.991 -5.881 5.539 1.00 71.06 75 ILE A CA 1
ATOM 613 C C . ILE A 1 75 ? 9.903 -5.000 4.289 1.00 71.06 75 ILE A C 1
ATOM 615 O O . ILE A 1 75 ? 8.879 -4.991 3.619 1.00 71.06 75 ILE A O 1
ATOM 619 N N . CYS A 1 76 ? 10.972 -4.298 3.905 1.00 69.81 76 CYS A N 1
ATOM 620 C CA . CYS A 1 76 ? 10.977 -3.499 2.676 1.00 69.81 76 CYS A CA 1
ATOM 621 C C . CYS A 1 76 ? 10.900 -4.391 1.432 1.00 69.81 76 CYS A C 1
ATOM 623 O O . CYS A 1 76 ? 10.205 -4.044 0.475 1.00 69.81 76 CYS A O 1
ATOM 625 N N . LYS A 1 77 ? 11.570 -5.551 1.457 1.00 70.94 77 LYS A N 1
ATOM 626 C CA . LYS A 1 77 ? 11.495 -6.556 0.386 1.00 70.94 77 LYS A CA 1
ATOM 627 C C . LYS A 1 77 ? 10.118 -7.213 0.315 1.00 70.94 77 LYS A C 1
ATOM 629 O O . LYS A 1 77 ? 9.572 -7.333 -0.779 1.00 70.94 77 LYS A O 1
ATOM 634 N N . GLU A 1 78 ? 9.537 -7.570 1.460 1.00 75.44 78 GLU A N 1
ATOM 635 C CA . GLU A 1 78 ? 8.164 -8.077 1.553 1.00 75.44 78 GLU A CA 1
ATOM 636 C C . GLU A 1 78 ? 7.171 -7.060 0.995 1.00 75.44 78 GLU A C 1
ATOM 638 O O . GLU A 1 78 ? 6.381 -7.403 0.127 1.00 75.44 78 GLU A O 1
ATOM 643 N N . LEU A 1 79 ? 7.255 -5.789 1.401 1.00 80.50 79 LEU A N 1
ATOM 644 C CA . LEU A 1 79 ? 6.380 -4.737 0.881 1.00 80.50 79 LEU A CA 1
ATOM 645 C C . LEU A 1 79 ? 6.577 -4.519 -0.624 1.00 80.50 79 LEU A C 1
ATOM 647 O O . LEU A 1 79 ? 5.602 -4.340 -1.349 1.00 80.50 79 LEU A O 1
ATOM 651 N N . TYR A 1 80 ? 7.821 -4.547 -1.110 1.00 78.12 80 TYR A N 1
ATOM 652 C CA . TYR A 1 80 ? 8.119 -4.433 -2.538 1.00 78.12 80 TYR A CA 1
ATOM 653 C C . TYR A 1 80 ? 7.466 -5.561 -3.347 1.00 78.12 80 TYR A C 1
ATOM 655 O O . TYR A 1 80 ? 6.919 -5.321 -4.428 1.00 78.12 80 TYR A O 1
ATOM 663 N N . PHE A 1 81 ? 7.499 -6.782 -2.817 1.00 76.75 81 PHE A N 1
ATOM 664 C CA . PHE A 1 81 ? 6.914 -7.941 -3.468 1.00 76.75 81 PHE A CA 1
ATOM 665 C C . PHE A 1 81 ? 5.389 -7.966 -3.323 1.00 76.75 81 PHE A C 1
ATOM 667 O O . PHE A 1 81 ? 4.693 -7.946 -4.329 1.00 76.75 81 PHE A O 1
ATOM 674 N N . GLU A 1 82 ? 4.855 -7.935 -2.104 1.00 83.12 82 GLU A N 1
ATOM 675 C CA . GLU A 1 82 ? 3.426 -8.114 -1.816 1.00 83.12 82 GLU A CA 1
ATOM 676 C C . GLU A 1 82 ? 2.544 -6.993 -2.369 1.00 83.12 82 GLU A C 1
ATOM 678 O O . GLU A 1 82 ? 1.420 -7.250 -2.793 1.00 83.12 82 GLU A O 1
ATOM 683 N N . PHE A 1 83 ? 3.047 -5.757 -2.433 1.00 84.19 83 PHE A N 1
ATOM 684 C CA . PHE A 1 83 ? 2.324 -4.647 -3.064 1.00 84.19 83 PHE A CA 1
ATOM 685 C C . PHE A 1 83 ? 2.606 -4.510 -4.565 1.00 84.19 83 PHE A C 1
ATOM 687 O O . PHE A 1 83 ? 2.177 -3.533 -5.182 1.00 84.19 83 PH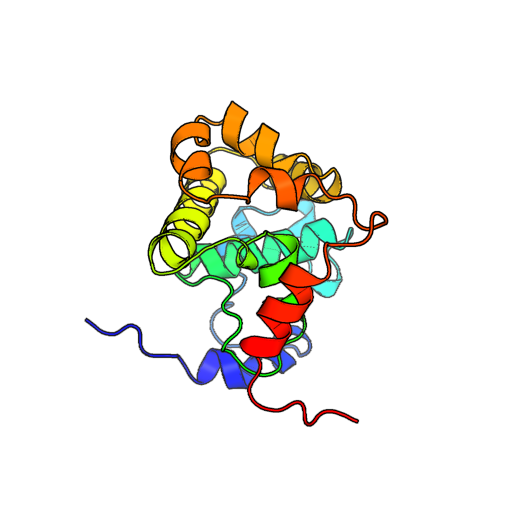E A O 1
ATOM 694 N N . GLY A 1 84 ? 3.316 -5.470 -5.166 1.00 80.06 84 GLY A N 1
ATOM 695 C CA . GLY A 1 84 ? 3.475 -5.587 -6.613 1.00 80.06 84 GLY A CA 1
ATOM 696 C C . GLY A 1 84 ? 4.443 -4.591 -7.250 1.00 80.06 84 GLY A C 1
ATOM 697 O O . GLY A 1 84 ? 4.466 -4.484 -8.478 1.00 80.06 84 GLY A O 1
ATOM 698 N N . PHE A 1 85 ? 5.285 -3.899 -6.474 1.00 78.25 85 PHE A N 1
ATOM 699 C CA . PHE A 1 85 ? 6.300 -2.980 -7.013 1.00 78.25 85 PHE A CA 1
ATOM 700 C C . PHE A 1 85 ? 7.316 -3.689 -7.927 1.00 78.25 85 PHE A C 1
ATOM 702 O O . PHE A 1 85 ? 7.858 -3.068 -8.840 1.00 78.25 85 PHE A O 1
ATOM 709 N N . VAL A 1 86 ? 7.491 -5.008 -7.772 1.00 75.75 86 VAL A N 1
ATOM 710 C CA . VAL A 1 86 ? 8.296 -5.868 -8.665 1.00 75.75 86 VAL A CA 1
ATOM 711 C C . VAL A 1 86 ? 7.804 -5.914 -10.117 1.00 75.75 86 VAL A C 1
ATOM 713 O O . VAL A 1 86 ? 8.579 -6.182 -11.042 1.00 75.75 86 VAL A O 1
ATOM 716 N N . THR A 1 87 ? 6.517 -5.645 -10.349 1.00 74.38 87 THR A N 1
ATOM 717 C CA . THR A 1 87 ? 5.935 -5.658 -11.702 1.00 74.38 87 THR A CA 1
ATOM 718 C C . THR A 1 87 ? 6.352 -4.448 -12.525 1.00 74.38 87 THR A C 1
ATOM 720 O O . THR A 1 87 ? 6.412 -4.516 -13.752 1.00 74.38 87 THR A O 1
ATOM 723 N N . GLY A 1 88 ? 6.767 -3.379 -11.851 1.00 68.62 88 GLY A N 1
ATOM 724 C CA . GLY A 1 88 ? 7.307 -2.195 -12.474 1.00 68.62 88 GLY A CA 1
ATOM 725 C C . GLY A 1 88 ? 8.544 -2.472 -13.333 1.00 68.62 88 GLY A C 1
ATOM 726 O O . GLY A 1 88 ? 9.518 -3.049 -12.854 1.00 68.62 88 GLY A O 1
ATOM 727 N N . ARG A 1 89 ? 8.548 -2.079 -14.612 1.00 62.34 89 ARG A N 1
ATOM 728 C CA . ARG A 1 89 ? 9.767 -2.023 -15.445 1.00 62.34 89 ARG A CA 1
ATOM 729 C C . ARG A 1 89 ? 10.211 -0.567 -15.594 1.00 62.34 89 ARG A C 1
ATOM 731 O O . ARG A 1 89 ? 9.404 0.276 -15.968 1.00 62.34 89 ARG A O 1
ATOM 738 N N . GLY A 1 90 ? 11.488 -0.290 -15.321 1.00 61.25 90 GLY A N 1
ATOM 739 C CA . GLY A 1 90 ? 12.077 1.044 -15.478 1.00 61.25 90 GLY A CA 1
ATOM 740 C C . GLY A 1 90 ? 11.362 2.145 -14.683 1.00 61.25 90 GLY A C 1
ATOM 741 O O . GLY A 1 90 ? 10.681 1.881 -13.691 1.00 61.25 90 GLY A O 1
ATOM 742 N N . SER A 1 91 ? 11.486 3.386 -15.159 1.00 55.16 91 SER A N 1
ATOM 743 C CA . SER A 1 91 ? 10.896 4.579 -14.535 1.00 55.16 91 SER A CA 1
ATOM 744 C C . SER A 1 91 ? 9.370 4.539 -14.425 1.00 55.16 91 SER A C 1
ATOM 746 O O . SER A 1 91 ? 8.810 5.209 -13.564 1.00 55.16 91 SER A O 1
ATOM 748 N N . GLU A 1 92 ? 8.691 3.769 -15.280 1.00 56.78 92 GLU A N 1
ATOM 749 C CA . GLU A 1 92 ? 7.229 3.653 -15.280 1.00 56.78 92 GLU A CA 1
ATOM 750 C C . GLU A 1 92 ? 6.752 2.940 -14.014 1.00 56.78 92 GLU A C 1
ATOM 752 O O . GLU A 1 92 ? 5.936 3.457 -13.265 1.00 56.78 92 GLU A O 1
ATOM 757 N N . GLY A 1 93 ? 7.339 1.791 -13.696 1.00 57.50 93 GLY A N 1
ATOM 758 C CA . GLY A 1 93 ? 7.024 1.059 -12.475 1.00 57.50 93 GLY A CA 1
ATOM 759 C C . GLY A 1 93 ? 7.428 1.761 -11.183 1.00 57.50 93 GLY A C 1
ATOM 760 O O . GLY A 1 93 ? 6.674 1.778 -10.210 1.00 57.50 93 GLY A O 1
ATOM 761 N N . GLU A 1 94 ? 8.625 2.345 -11.196 1.00 63.47 94 GLU A N 1
ATOM 762 C CA . GLU A 1 94 ? 9.221 3.011 -10.037 1.00 63.47 94 GLU A CA 1
ATOM 763 C C . GLU A 1 94 ? 8.543 4.337 -9.687 1.00 63.47 94 GLU A C 1
ATOM 765 O O . GLU A 1 94 ? 8.659 4.783 -8.551 1.00 63.47 94 GLU A O 1
ATOM 770 N N . GLN A 1 95 ? 7.822 4.970 -10.618 1.00 69.69 95 GLN A N 1
ATOM 771 C CA . GLN A 1 95 ? 7.158 6.253 -10.360 1.00 69.69 95 GLN A CA 1
ATOM 772 C C . GLN A 1 95 ? 5.635 6.167 -10.429 1.00 69.69 95 GLN A C 1
ATOM 774 O O . GLN A 1 95 ? 4.966 6.769 -9.587 1.00 69.69 95 GLN A O 1
ATOM 779 N N . VAL A 1 96 ? 5.069 5.399 -11.367 1.00 80.69 96 VAL A N 1
ATOM 780 C CA . VAL A 1 96 ? 3.611 5.327 -11.547 1.00 80.69 96 VAL A CA 1
ATOM 781 C C . VAL A 1 96 ? 2.961 4.573 -10.397 1.00 80.69 96 VAL A C 1
ATOM 783 O O . VAL A 1 96 ? 1.996 5.071 -9.825 1.00 80.69 96 VAL A O 1
ATOM 786 N N . LEU A 1 97 ? 3.490 3.415 -9.987 1.00 81.81 97 LEU A N 1
ATOM 787 C CA . LEU A 1 97 ? 2.842 2.622 -8.939 1.00 81.81 97 LEU A CA 1
ATOM 788 C C . LEU A 1 97 ? 2.860 3.319 -7.562 1.00 81.81 97 LEU A C 1
ATOM 790 O O . LEU A 1 97 ? 1.800 3.403 -6.936 1.00 81.81 97 LEU A O 1
ATOM 794 N N . PRO A 1 98 ? 3.984 3.904 -7.089 1.00 83.06 98 PRO A N 1
ATOM 795 C CA . PRO A 1 98 ? 3.958 4.729 -5.881 1.00 83.06 98 PRO A CA 1
ATOM 796 C C . PRO A 1 98 ? 3.013 5.923 -5.992 1.00 83.06 98 PRO A C 1
ATOM 798 O O . PRO A 1 98 ? 2.367 6.284 -5.009 1.00 83.06 98 PRO A O 1
ATOM 801 N N . TRP A 1 99 ? 2.916 6.540 -7.172 1.00 84.12 99 TRP A N 1
ATOM 802 C CA . TRP A 1 99 ? 1.992 7.644 -7.409 1.00 84.12 99 TRP A CA 1
ATOM 803 C C . TRP A 1 99 ? 0.529 7.194 -7.306 1.00 84.12 99 TRP A C 1
ATOM 805 O O . TRP A 1 99 ? -0.246 7.850 -6.611 1.00 84.12 99 TRP A O 1
ATOM 815 N N . VAL A 1 100 ? 0.171 6.047 -7.898 1.00 86.44 100 VAL A N 1
ATOM 816 C CA . VAL A 1 100 ? -1.169 5.447 -7.794 1.00 86.44 100 VAL A CA 1
ATOM 817 C C . VAL A 1 100 ? -1.509 5.180 -6.331 1.00 86.44 100 VAL A C 1
ATOM 819 O O . VAL A 1 100 ? -2.559 5.608 -5.859 1.00 86.44 100 VAL A O 1
ATOM 822 N N . TYR A 1 101 ? -0.603 4.559 -5.571 1.00 87.69 101 TYR A N 1
ATOM 823 C CA . TYR A 1 101 ? -0.833 4.329 -4.146 1.00 87.69 101 TYR A CA 1
ATOM 824 C C . TYR A 1 101 ? -0.976 5.632 -3.351 1.00 87.69 101 TYR A C 1
ATOM 826 O O . TYR A 1 101 ? -1.893 5.749 -2.546 1.00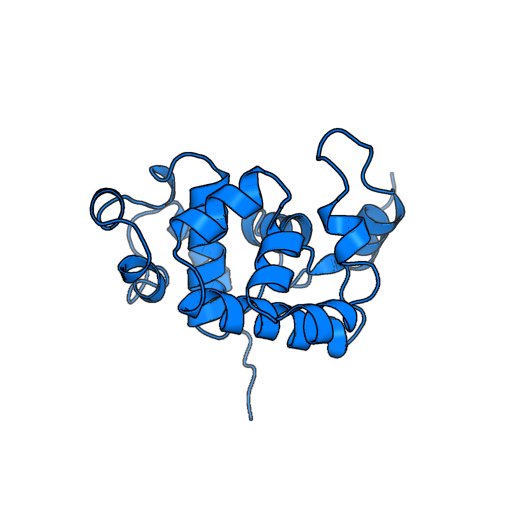 87.69 101 TYR A O 1
ATOM 834 N N . ARG A 1 102 ? -0.136 6.646 -3.597 1.00 86.7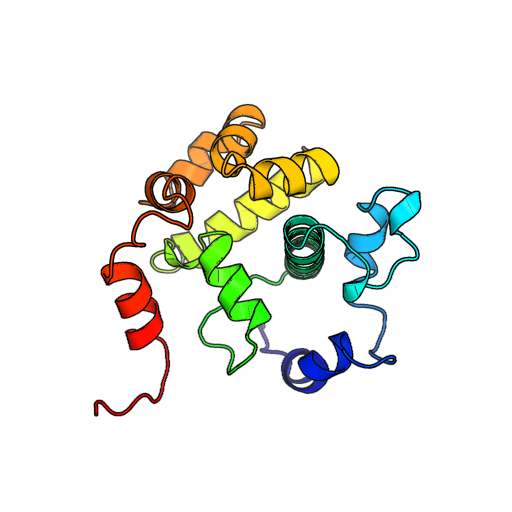5 102 ARG A N 1
ATOM 835 C CA . ARG A 1 102 ? -0.259 7.960 -2.937 1.00 86.75 102 ARG A CA 1
ATOM 836 C C . ARG A 1 102 ? -1.578 8.655 -3.241 1.00 86.75 102 ARG A C 1
ATOM 838 O O . ARG A 1 102 ? -2.106 9.337 -2.371 1.00 86.75 102 ARG A O 1
ATOM 845 N N . LYS A 1 103 ? -2.096 8.499 -4.460 1.00 87.75 103 LYS A N 1
ATOM 846 C CA . LYS A 1 103 ? -3.416 9.007 -4.846 1.00 87.75 103 LYS A CA 1
ATOM 847 C C . LYS A 1 103 ? -4.550 8.208 -4.223 1.00 87.75 103 LYS A C 1
ATOM 849 O O . LYS A 1 103 ? -5.579 8.791 -3.921 1.00 87.75 103 LYS A O 1
ATOM 854 N N . LEU A 1 104 ? -4.345 6.919 -3.969 1.00 87.50 104 LEU A N 1
ATOM 855 C CA . LEU A 1 104 ? -5.333 6.073 -3.313 1.00 87.50 104 LEU A CA 1
ATOM 856 C C . LEU A 1 104 ? -5.484 6.390 -1.814 1.00 87.50 104 LEU A C 1
ATOM 858 O O . LEU A 1 104 ? -6.596 6.322 -1.302 1.00 87.50 104 LEU A O 1
ATOM 862 N N . ILE A 1 105 ? -4.398 6.769 -1.124 1.00 87.81 105 ILE A N 1
ATOM 863 C CA . ILE A 1 105 ? -4.390 7.074 0.323 1.00 87.81 105 ILE A CA 1
ATOM 864 C C . ILE A 1 105 ? -5.502 8.052 0.762 1.00 87.81 105 ILE A C 1
ATOM 866 O O . ILE A 1 105 ? -6.200 7.724 1.718 1.00 87.81 105 ILE A O 1
ATOM 870 N N . PRO A 1 106 ? -5.693 9.230 0.131 1.00 86.56 106 PRO A N 1
ATOM 871 C CA . PRO A 1 106 ? -6.764 10.156 0.512 1.00 86.56 106 PRO A CA 1
ATOM 872 C C . PRO A 1 106 ? -8.163 9.730 0.034 1.00 86.56 106 PRO A C 1
ATOM 874 O O . PRO A 1 106 ? -9.153 10.201 0.583 1.00 86.56 106 PRO A O 1
ATOM 877 N N . GLU A 1 107 ? -8.260 8.856 -0.971 1.00 86.75 107 GLU A N 1
ATOM 878 C CA . GLU A 1 107 ? -9.529 8.462 -1.606 1.00 86.75 107 GLU A CA 1
ATOM 879 C C . GLU A 1 107 ? -10.208 7.264 -0.919 1.00 86.75 107 GLU A C 1
ATOM 881 O O . GLU A 1 107 ? -11.364 6.939 -1.209 1.00 86.75 107 GLU A O 1
ATOM 886 N N . CYS A 1 108 ? -9.511 6.576 -0.013 1.00 87.25 108 CYS A N 1
ATOM 887 C CA . CYS A 1 108 ? -10.047 5.448 0.745 1.00 87.25 108 CYS A CA 1
ATOM 888 C C . CYS A 1 108 ? -9.738 5.568 2.236 1.00 87.25 108 CYS A C 1
ATOM 890 O O . CYS A 1 108 ? -8.759 6.183 2.657 1.00 87.25 108 CYS A O 1
ATOM 892 N N . THR A 1 109 ? -10.585 4.956 3.057 1.00 88.88 109 THR A N 1
ATOM 893 C CA . THR A 1 109 ? -10.271 4.795 4.475 1.00 88.88 109 THR A CA 1
ATOM 894 C C . THR A 1 109 ? -9.145 3.777 4.635 1.00 88.88 109 THR A C 1
ATOM 896 O O . THR A 1 109 ? -9.014 2.834 3.851 1.00 88.88 109 THR A O 1
ATOM 899 N N . PHE A 1 110 ? -8.340 3.922 5.688 1.00 88.44 110 PHE A N 1
ATOM 900 C CA . PHE A 1 110 ? -7.284 2.952 5.974 1.00 88.44 110 PHE A CA 1
ATOM 901 C C . PHE A 1 110 ? -7.842 1.530 6.116 1.00 88.44 110 PHE A C 1
ATOM 903 O O . PHE A 1 110 ? -7.217 0.573 5.661 1.00 88.44 110 PHE A O 1
ATOM 910 N N . THR A 1 111 ? -9.054 1.399 6.665 1.00 87.81 111 THR A N 1
ATOM 911 C CA . THR A 1 111 ? -9.730 0.110 6.812 1.00 87.81 111 THR A CA 1
ATOM 912 C C . THR A 1 111 ? -10.170 -0.518 5.504 1.00 87.81 111 THR A C 1
ATOM 914 O O . THR A 1 111 ? -9.944 -1.712 5.315 1.00 87.81 111 THR A O 1
ATOM 917 N N . GLU A 1 112 ? -10.668 0.256 4.545 1.00 89.00 112 GLU A N 1
ATOM 918 C CA . GLU A 1 112 ? -10.885 -0.242 3.181 1.00 89.00 112 GLU A CA 1
ATOM 919 C C . GLU A 1 112 ? -9.572 -0.685 2.523 1.00 89.00 112 GLU A C 1
ATOM 921 O O . GLU A 1 112 ? -9.532 -1.726 1.870 1.00 89.00 112 GLU A O 1
ATOM 926 N N . PHE A 1 113 ? -8.479 0.057 2.732 1.00 90.38 113 PHE A N 1
ATOM 927 C CA . PHE A 1 113 ? -7.185 -0.273 2.139 1.00 90.38 113 PHE A CA 1
ATOM 928 C C . PHE A 1 113 ? -6.627 -1.607 2.654 1.00 90.38 113 PHE A C 1
ATOM 930 O O . PHE A 1 113 ? -6.347 -2.507 1.858 1.00 90.38 113 PHE A O 1
ATOM 937 N N . TRP A 1 114 ? -6.471 -1.768 3.975 1.00 89.44 114 TRP A N 1
ATOM 938 C CA . TRP A 1 114 ? -5.830 -2.975 4.514 1.00 89.44 114 TRP A CA 1
ATOM 939 C C . TRP A 1 114 ? -6.707 -4.225 4.359 1.00 89.44 114 TRP A C 1
ATOM 941 O O . TRP A 1 114 ? -6.173 -5.321 4.186 1.00 89.44 114 TRP A O 1
ATOM 951 N N . THR A 1 115 ? -8.039 -4.082 4.359 1.00 89.19 115 THR A N 1
ATOM 952 C CA . THR A 1 115 ? -8.965 -5.199 4.090 1.00 89.19 115 THR A CA 1
ATOM 953 C C . THR A 1 115 ? -8.934 -5.623 2.622 1.00 89.19 115 THR A C 1
ATOM 955 O O . THR A 1 115 ? -8.932 -6.825 2.327 1.00 89.19 115 THR A O 1
ATOM 958 N N . ALA A 1 116 ? -8.845 -4.664 1.692 1.00 88.25 116 ALA A N 1
ATOM 959 C CA . ALA A 1 116 ? -8.668 -4.945 0.271 1.00 88.25 116 ALA A CA 1
ATOM 960 C C . ALA A 1 116 ? -7.321 -5.622 -0.003 1.00 88.25 116 ALA A C 1
ATOM 962 O O . ALA A 1 116 ? -7.273 -6.570 -0.787 1.00 88.25 116 ALA A O 1
ATOM 963 N N . PHE A 1 117 ? -6.253 -5.194 0.675 1.00 87.38 117 PHE A N 1
ATOM 964 C CA . PHE A 1 117 ? -4.950 -5.854 0.615 1.00 87.38 117 PHE A CA 1
ATOM 965 C C . PHE A 1 117 ? -5.027 -7.301 1.122 1.00 87.38 117 PHE A C 1
ATOM 967 O O . PHE A 1 117 ? -4.659 -8.220 0.397 1.00 87.38 117 PHE A O 1
ATOM 974 N N . GLN A 1 118 ? -5.612 -7.530 2.302 1.00 86.69 118 GLN A N 1
ATOM 975 C CA . GLN A 1 118 ? -5.775 -8.876 2.864 1.00 86.69 118 GLN A CA 1
ATOM 976 C C . GLN A 1 118 ? -6.590 -9.817 1.957 1.00 86.69 118 GLN A C 1
ATOM 978 O O . GLN A 1 118 ? -6.337 -11.020 1.917 1.00 86.69 118 GLN A O 1
ATOM 983 N N . SER A 1 119 ? -7.566 -9.275 1.226 1.00 84.81 119 SER A N 1
ATOM 984 C CA . SER A 1 119 ? -8.463 -10.048 0.359 1.00 84.81 119 SER A CA 1
ATOM 985 C C . SER A 1 119 ? -7.983 -10.160 -1.096 1.00 84.81 119 SER A C 1
ATOM 987 O O . SER A 1 119 ? -8.724 -10.681 -1.926 1.00 84.81 119 SER A O 1
ATOM 989 N N . ASN A 1 120 ? -6.782 -9.664 -1.433 1.00 81.81 120 ASN A N 1
ATOM 990 C CA . ASN A 1 120 ? -6.270 -9.545 -2.811 1.00 81.81 120 ASN A CA 1
ATOM 991 C C . ASN A 1 120 ? -7.186 -8.737 -3.760 1.00 81.81 120 ASN A C 1
ATOM 993 O O . ASN A 1 120 ? -7.178 -8.919 -4.975 1.00 81.81 120 ASN A O 1
ATOM 997 N N . ASN A 1 121 ? -7.971 -7.806 -3.211 1.00 85.94 121 ASN A N 1
ATOM 998 C CA . ASN A 1 121 ? -8.914 -6.951 -3.941 1.00 85.94 121 ASN A CA 1
ATOM 999 C C . ASN A 1 121 ? -8.393 -5.521 -4.150 1.00 85.94 121 ASN A C 1
ATOM 1001 O O . ASN A 1 121 ? -9.143 -4.629 -4.546 1.00 85.94 121 ASN A O 1
ATOM 1005 N N . LEU A 1 122 ? -7.101 -5.288 -3.919 1.00 85.00 122 LEU A N 1
ATOM 1006 C CA . LEU A 1 122 ? -6.477 -3.969 -4.037 1.00 85.00 122 LEU A CA 1
ATOM 1007 C C . LEU A 1 122 ? -6.607 -3.373 -5.451 1.00 85.00 122 LEU A C 1
ATOM 1009 O O . LEU A 1 122 ? -6.822 -2.175 -5.604 1.00 85.00 122 LEU A O 1
ATOM 1013 N N . VAL A 1 123 ? -6.565 -4.221 -6.483 1.00 84.50 123 VAL A N 1
ATOM 1014 C CA . VAL A 1 123 ? -6.812 -3.822 -7.878 1.00 84.50 123 VAL A CA 1
ATOM 1015 C C . VAL A 1 123 ? -8.235 -3.296 -8.075 1.00 84.50 123 VAL A C 1
ATOM 1017 O O . VAL A 1 123 ? -8.423 -2.238 -8.670 1.00 84.50 123 VAL A O 1
ATOM 1020 N N . ALA A 1 124 ? -9.233 -4.007 -7.547 1.00 84.75 124 ALA A N 1
ATOM 1021 C CA . ALA A 1 124 ? -10.626 -3.582 -7.632 1.00 84.75 124 ALA A CA 1
ATOM 1022 C C . ALA A 1 124 ? -10.857 -2.277 -6.850 1.00 84.75 124 ALA A C 1
ATOM 1024 O O . ALA A 1 124 ? -11.609 -1.410 -7.293 1.00 84.75 124 ALA A O 1
ATOM 1025 N N . LEU A 1 125 ? -10.158 -2.091 -5.724 1.00 87.06 125 LEU A N 1
ATOM 1026 C CA . LEU A 1 125 ? -10.191 -0.836 -4.976 1.00 87.06 125 LEU A CA 1
ATOM 1027 C C . LEU A 1 125 ? -9.612 0.328 -5.801 1.00 87.06 125 LEU A C 1
ATOM 1029 O O . LEU A 1 125 ? -10.231 1.382 -5.884 1.00 87.06 125 LEU A O 1
ATOM 1033 N N . MET A 1 126 ? -8.478 0.137 -6.480 1.00 86.25 126 MET A N 1
ATOM 1034 C CA . MET A 1 126 ? -7.923 1.163 -7.376 1.00 86.25 126 MET A CA 1
ATOM 1035 C C . MET A 1 126 ? -8.884 1.513 -8.517 1.00 86.25 126 MET A C 1
ATOM 1037 O O . MET A 1 126 ? -9.082 2.690 -8.817 1.00 86.25 126 MET A O 1
ATOM 1041 N N . ASP A 1 127 ? -9.511 0.506 -9.125 1.00 85.19 127 ASP A N 1
ATOM 1042 C CA . ASP A 1 127 ? -10.439 0.708 -10.238 1.00 85.19 127 ASP A CA 1
ATOM 1043 C C . ASP A 1 127 ? -11.723 1.435 -9.787 1.00 85.19 127 ASP A C 1
ATOM 1045 O O . ASP A 1 127 ? -12.186 2.342 -10.477 1.00 85.19 127 ASP A O 1
ATOM 1049 N N . THR A 1 128 ? -12.264 1.118 -8.602 1.00 87.19 128 THR A N 1
ATOM 1050 C CA . THR A 1 128 ? -13.448 1.807 -8.041 1.00 87.19 128 THR A CA 1
ATOM 1051 C C . THR A 1 128 ? -13.172 3.259 -7.654 1.00 87.19 128 THR A C 1
ATOM 1053 O O . THR A 1 128 ? -14.075 4.090 -7.734 1.00 87.19 128 THR A O 1
ATOM 1056 N N . LYS A 1 129 ? -11.930 3.589 -7.282 1.00 86.25 129 LYS A N 1
ATOM 1057 C CA . LYS A 1 129 ? -11.481 4.963 -7.000 1.00 86.25 129 LYS A CA 1
ATOM 1058 C C . LYS A 1 129 ? -10.993 5.712 -8.249 1.00 86.25 129 LYS A C 1
ATOM 1060 O O . LYS A 1 129 ? -10.480 6.818 -8.138 1.00 86.25 129 LYS A O 1
ATOM 1065 N N . GLY A 1 130 ? -11.160 5.130 -9.441 1.00 84.56 130 GLY A N 1
ATOM 1066 C CA . GLY A 1 130 ? -10.866 5.784 -10.719 1.00 84.56 130 GLY A CA 1
ATOM 1067 C C . GLY A 1 130 ? -9.398 5.751 -11.153 1.00 84.56 130 GLY A C 1
ATOM 1068 O O . GLY A 1 130 ? -9.074 6.350 -12.170 1.00 84.56 130 GLY A O 1
ATOM 1069 N N . LEU A 1 131 ? -8.528 5.020 -10.449 1.00 84.75 131 LEU A N 1
ATOM 1070 C CA . LEU A 1 131 ? -7.086 4.909 -10.739 1.00 84.75 131 LEU A CA 1
ATOM 1071 C C . LEU A 1 131 ? -6.745 3.757 -11.701 1.00 84.75 131 LEU A C 1
ATOM 1073 O O . LEU A 1 131 ? -5.583 3.377 -11.869 1.00 84.75 131 LEU A O 1
ATOM 1077 N N . GLY A 1 132 ? -7.763 3.153 -12.315 1.00 78.94 132 GLY A N 1
ATOM 1078 C CA . GLY A 1 132 ? -7.602 2.055 -13.264 1.00 78.94 132 GLY A CA 1
ATOM 1079 C C . GLY A 1 132 ? -6.773 2.403 -14.510 1.00 78.94 132 GLY A C 1
ATOM 1080 O O . GLY A 1 132 ? -5.944 1.577 -14.903 1.00 78.94 132 GLY A O 1
ATOM 1081 N N . PRO A 1 133 ? -6.942 3.577 -15.153 1.00 81.00 133 PRO A N 1
ATOM 1082 C CA . PRO A 1 133 ? -6.137 3.965 -16.313 1.00 81.00 133 PRO A CA 1
ATOM 1083 C C . PRO A 1 133 ? -4.635 4.036 -16.009 1.00 81.00 133 PRO A C 1
ATOM 1085 O O . PRO A 1 133 ? -3.823 3.541 -16.788 1.00 81.00 133 PRO A O 1
ATOM 1088 N N . GLU A 1 134 ? -4.260 4.601 -14.864 1.00 80.50 134 GLU A N 1
ATOM 1089 C CA . GLU A 1 134 ? -2.871 4.777 -14.442 1.00 80.50 134 GLU A CA 1
ATOM 1090 C C . GLU A 1 134 ? -2.268 3.463 -13.954 1.00 80.50 134 GLU A C 1
ATOM 1092 O O . GLU A 1 134 ? -1.149 3.118 -14.329 1.00 80.50 134 GLU A O 1
ATOM 1097 N N . ARG A 1 135 ? -3.043 2.654 -13.224 1.00 80.06 135 ARG A N 1
ATOM 1098 C CA . ARG A 1 135 ? -2.661 1.283 -12.857 1.00 80.06 135 ARG A CA 1
ATOM 1099 C C . ARG A 1 135 ? -2.329 0.434 -14.087 1.00 80.06 135 ARG A C 1
ATOM 1101 O O . ARG A 1 135 ? -1.361 -0.321 -14.060 1.00 80.06 135 ARG A O 1
ATOM 1108 N N . LYS A 1 136 ? -3.106 0.555 -15.171 1.00 81.56 136 LYS A N 1
ATOM 1109 C CA . LYS A 1 136 ? -2.900 -0.199 -16.424 1.00 81.56 136 LYS A CA 1
ATOM 1110 C C . LYS A 1 136 ? -1.592 0.140 -17.143 1.00 81.56 136 LYS A C 1
ATOM 1112 O O . LYS A 1 136 ? -1.165 -0.652 -17.980 1.00 81.56 136 LYS A O 1
ATOM 1117 N N . GLN A 1 137 ? -0.945 1.260 -16.811 1.00 78.06 137 GLN A N 1
ATOM 1118 C CA . GLN A 1 137 ? 0.397 1.572 -17.315 1.00 78.06 137 GLN A CA 1
ATOM 1119 C C . GLN A 1 137 ? 1.442 0.597 -16.754 1.00 78.06 137 GLN A C 1
ATOM 1121 O O . GLN A 1 137 ? 2.419 0.278 -17.427 1.00 78.06 137 GLN A O 1
ATOM 1126 N N . VAL A 1 138 ? 1.215 0.051 -15.553 1.00 74.88 138 VAL A N 1
ATOM 1127 C CA . VAL A 1 138 ? 2.085 -0.965 -14.955 1.00 74.88 138 VAL A CA 1
ATOM 1128 C C . VAL A 1 138 ? 1.688 -2.341 -15.485 1.00 74.88 138 VAL A C 1
ATOM 1130 O O . VAL A 1 138 ? 0.816 -3.035 -14.951 1.00 74.88 138 VAL A O 1
ATOM 1133 N N . GLN A 1 139 ? 2.337 -2.739 -16.578 1.00 68.31 139 GLN A N 1
ATOM 1134 C CA . GLN A 1 139 ? 2.116 -4.037 -17.207 1.00 68.31 139 GLN A CA 1
ATOM 1135 C C . GLN A 1 139 ? 2.321 -5.173 -16.189 1.00 68.31 139 GLN A C 1
ATOM 1137 O O . GLN A 1 139 ? 3.267 -5.168 -15.405 1.00 68.31 139 GLN A O 1
ATOM 1142 N N . HIS A 1 140 ? 1.426 -6.162 -16.206 1.00 73.50 140 HIS A N 1
ATOM 1143 C CA . HIS A 1 140 ? 1.415 -7.329 -15.309 1.00 73.50 140 HIS A CA 1
ATOM 1144 C C . HIS A 1 140 ? 1.051 -7.081 -13.835 1.00 73.50 140 HIS A C 1
ATOM 1146 O O . HIS A 1 140 ? 0.881 -8.068 -13.120 1.00 73.50 140 HIS A O 1
ATOM 1152 N N . PHE A 1 141 ? 0.834 -5.838 -13.384 1.00 78.44 141 PHE A N 1
ATOM 1153 C CA . PHE A 1 141 ? 0.418 -5.563 -11.999 1.00 78.44 141 PHE A CA 1
ATOM 1154 C C . PHE A 1 141 ? -0.886 -6.280 -11.623 1.00 78.44 141 PHE A C 1
ATOM 1156 O O . PHE A 1 141 ? -0.968 -6.942 -10.595 1.00 78.44 141 PHE A O 1
ATOM 1163 N N . GLU A 1 142 ? -1.897 -6.222 -12.496 1.00 78.38 142 GLU A N 1
ATOM 1164 C CA . GLU A 1 142 ? -3.172 -6.914 -12.266 1.00 78.38 142 GLU A CA 1
ATOM 1165 C C . GLU A 1 142 ? -3.014 -8.423 -12.131 1.00 78.38 142 GLU A C 1
ATOM 1167 O O . GLU A 1 142 ? -3.599 -9.041 -11.244 1.00 78.38 142 GLU A O 1
ATOM 1172 N N . ALA A 1 143 ? -2.244 -9.006 -13.049 1.00 76.56 143 ALA A N 1
ATOM 1173 C CA . ALA A 1 143 ? -2.005 -10.435 -13.078 1.00 76.56 143 ALA A CA 1
ATOM 1174 C C . ALA A 1 143 ? -1.260 -10.864 -11.814 1.00 76.56 143 ALA A C 1
ATOM 1176 O O . ALA A 1 143 ? -1.616 -11.876 -11.232 1.00 76.56 143 ALA A O 1
ATOM 1177 N N . PHE A 1 144 ? -0.291 -10.064 -11.362 1.00 78.00 144 PHE A N 1
ATOM 1178 C CA . PHE A 1 144 ? 0.476 -10.320 -10.152 1.00 78.00 144 PHE A CA 1
ATOM 1179 C C . PHE A 1 144 ? -0.388 -10.266 -8.888 1.00 78.00 144 PHE A C 1
ATOM 1181 O O . PHE A 1 144 ? -0.394 -11.218 -8.118 1.00 78.00 144 PHE A O 1
ATOM 1188 N N . MET A 1 145 ? -1.183 -9.206 -8.709 1.00 77.50 145 MET A N 1
ATOM 1189 C CA . MET A 1 145 ? -2.028 -9.037 -7.518 1.00 77.50 145 MET A CA 1
ATOM 1190 C C . MET A 1 145 ? -3.167 -10.067 -7.418 1.00 77.50 145 MET A C 1
ATOM 1192 O O . MET A 1 145 ? -3.719 -10.260 -6.339 1.00 77.50 145 MET A O 1
ATOM 1196 N N . LYS A 1 146 ? -3.548 -10.717 -8.529 1.00 74.62 146 LYS A N 1
ATOM 1197 C CA . LYS A 1 146 ? -4.560 -11.789 -8.542 1.00 74.62 146 LYS A CA 1
ATOM 1198 C C . LYS A 1 146 ? -4.001 -13.163 -8.162 1.00 74.62 146 LYS A C 1
ATOM 1200 O O . LYS A 1 146 ? -4.797 -14.060 -7.886 1.00 74.62 146 LYS A O 1
ATOM 1205 N N . ILE A 1 147 ? -2.678 -13.341 -8.149 1.00 68.69 147 ILE A N 1
ATOM 1206 C CA . ILE A 1 147 ? -2.053 -14.603 -7.741 1.00 68.69 147 ILE A CA 1
ATOM 1207 C C . ILE A 1 147 ? -2.254 -14.742 -6.236 1.00 68.69 147 ILE A C 1
ATOM 1209 O O . ILE A 1 147 ? -1.714 -13.972 -5.444 1.00 68.69 147 ILE A O 1
ATOM 1213 N N . LYS A 1 148 ? -3.064 -15.717 -5.826 1.00 58.19 148 LYS A N 1
ATOM 1214 C CA . LYS A 1 148 ? -3.253 -16.013 -4.404 1.00 58.19 148 LYS A CA 1
ATOM 1215 C C . LYS A 1 148 ? -1.940 -16.544 -3.839 1.00 58.19 148 LYS A C 1
ATOM 1217 O O . LYS A 1 148 ? -1.291 -17.346 -4.493 1.00 58.19 148 LYS A O 1
ATOM 1222 N N . GLY A 1 149 ? -1.592 -16.193 -2.599 1.00 51.00 149 GLY A N 1
ATOM 1223 C CA . GLY A 1 149 ? -0.328 -16.600 -1.956 1.00 51.00 149 GLY A CA 1
ATOM 1224 C C . GLY A 1 149 ? -0.054 -18.114 -1.872 1.00 51.00 149 GLY A C 1
ATOM 1225 O O . GLY A 1 149 ? 1.054 -18.502 -1.526 1.00 51.00 149 GLY A O 1
ATOM 1226 N N . ASN A 1 150 ? -1.032 -18.964 -2.210 1.00 48.12 150 ASN A N 1
ATOM 1227 C CA . ASN A 1 150 ? -0.892 -20.423 -2.292 1.00 48.12 150 ASN A CA 1
ATOM 1228 C C . ASN A 1 150 ? -0.756 -20.962 -3.730 1.00 48.12 150 ASN A C 1
ATOM 1230 O O . ASN A 1 150 ? -0.477 -22.144 -3.927 1.00 48.12 150 ASN A O 1
ATOM 1234 N N . GLU A 1 151 ? -0.985 -20.123 -4.737 1.00 49.12 151 GLU A N 1
ATOM 1235 C CA . GLU A 1 151 ? -0.695 -20.429 -6.131 1.00 49.12 151 GLU A CA 1
ATOM 1236 C C . GLU A 1 151 ? 0.742 -19.996 -6.381 1.00 49.12 151 GLU A C 1
ATOM 1238 O O . GLU A 1 151 ? 1.128 -18.870 -6.078 1.00 49.12 151 GLU A O 1
ATOM 1243 N N . TRP A 1 152 ? 1.557 -20.928 -6.864 1.00 46.44 152 TRP A N 1
ATOM 1244 C CA . TRP A 1 152 ? 2.982 -20.741 -7.081 1.00 46.44 152 TRP A CA 1
ATOM 1245 C C . TRP A 1 152 ? 3.225 -19.420 -7.816 1.00 46.44 152 TRP A C 1
ATOM 1247 O O . TRP A 1 152 ? 2.943 -19.314 -9.011 1.00 46.44 152 TRP A O 1
ATOM 1257 N N . CYS A 1 153 ? 3.730 -18.406 -7.102 1.00 51.72 153 CYS A N 1
ATOM 1258 C CA . CYS A 1 153 ? 4.181 -17.167 -7.724 1.00 51.72 153 CYS A CA 1
ATOM 1259 C C . CYS A 1 153 ? 5.139 -17.559 -8.856 1.00 51.72 153 CYS A C 1
ATOM 1261 O O . CYS A 1 153 ? 6.121 -18.253 -8.571 1.00 51.72 153 CYS A O 1
ATOM 1263 N N . PRO A 1 154 ? 4.875 -17.173 -10.120 1.00 51.16 154 PRO A N 1
ATOM 1264 C CA . PRO A 1 154 ? 5.678 -17.596 -11.252 1.00 51.16 154 PRO A CA 1
ATOM 1265 C C . PRO A 1 154 ? 7.150 -17.351 -10.943 1.00 51.16 154 PRO A C 1
ATOM 1267 O O . PRO A 1 154 ? 7.535 -16.232 -10.593 1.00 51.16 154 PRO A O 1
ATOM 1270 N N . THR A 1 155 ? 7.962 -18.401 -11.059 1.00 56.66 155 THR A N 1
ATOM 1271 C CA . THR A 1 155 ? 9.406 -18.429 -10.761 1.00 56.66 155 THR A CA 1
ATOM 1272 C C . THR A 1 155 ? 10.167 -17.248 -11.366 1.00 56.66 155 THR A C 1
ATOM 1274 O O . THR A 1 155 ? 11.166 -16.810 -10.812 1.00 56.66 155 THR A O 1
ATOM 1277 N N . VAL A 1 156 ? 9.646 -16.657 -12.441 1.00 56.53 156 VAL A N 1
ATOM 1278 C CA . VAL A 1 156 ? 10.137 -15.443 -13.106 1.00 56.53 156 VAL A CA 1
ATOM 1279 C C . VAL A 1 156 ? 10.225 -14.217 -12.179 1.00 56.53 156 VAL A C 1
ATOM 1281 O O . VAL A 1 156 ? 11.171 -13.442 -12.298 1.00 56.53 156 VAL A O 1
ATOM 1284 N N . TRP A 1 157 ? 9.297 -14.023 -11.236 1.00 57.75 157 TRP A N 1
ATOM 1285 C CA . TRP A 1 157 ? 9.322 -12.857 -10.335 1.00 57.75 157 TRP A CA 1
ATOM 1286 C C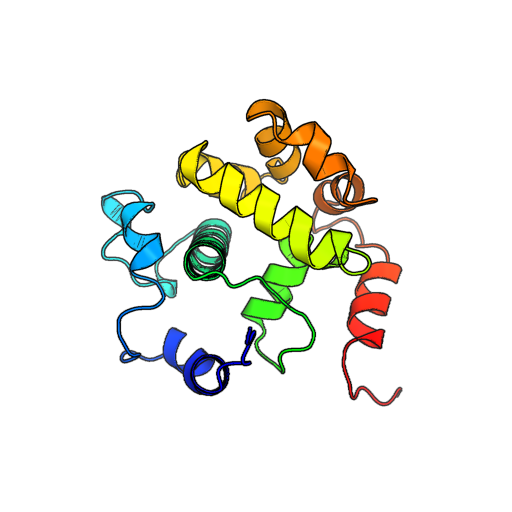 . TRP A 1 157 ? 10.310 -13.035 -9.179 1.00 57.75 157 TRP A C 1
ATOM 1288 O O . TRP A 1 157 ? 11.009 -12.087 -8.824 1.00 57.75 157 TRP A O 1
ATOM 1298 N N . HIS A 1 158 ? 10.451 -14.265 -8.675 1.00 59.38 158 HIS A N 1
ATOM 1299 C CA . HIS A 1 158 ? 11.541 -14.630 -7.765 1.00 59.38 158 HIS A CA 1
ATOM 1300 C C . HIS A 1 158 ? 12.903 -14.541 -8.461 1.00 59.38 158 HIS A C 1
ATOM 1302 O O . HIS A 1 158 ? 13.836 -13.994 -7.887 1.00 59.38 158 HIS A O 1
ATOM 1308 N N . LEU A 1 159 ? 13.011 -14.978 -9.721 1.00 54.03 159 LEU A N 1
ATOM 1309 C CA . LEU A 1 159 ? 14.216 -14.806 -10.538 1.00 54.03 159 LEU A CA 1
ATOM 1310 C C . LEU A 1 159 ? 14.540 -13.327 -10.756 1.00 54.03 159 LEU A C 1
ATOM 1312 O O . LEU A 1 159 ? 15.702 -12.942 -10.718 1.00 54.03 159 LEU A O 1
ATOM 1316 N N . ARG A 1 160 ? 13.535 -12.464 -10.934 1.00 56.66 160 ARG A N 1
ATOM 1317 C CA . ARG A 1 160 ? 13.766 -11.021 -11.052 1.00 56.66 160 ARG A CA 1
ATOM 1318 C C . ARG A 1 160 ? 14.290 -10.417 -9.748 1.00 56.66 160 ARG A C 1
ATOM 1320 O O . ARG A 1 160 ? 15.201 -9.595 -9.810 1.00 56.66 160 ARG A O 1
ATOM 1327 N N . LEU A 1 161 ? 13.771 -10.850 -8.597 1.00 52.78 161 LEU A N 1
ATOM 1328 C CA . LEU A 1 161 ? 14.297 -10.481 -7.278 1.00 52.78 161 LEU A CA 1
ATOM 1329 C C . LEU A 1 161 ? 15.726 -11.016 -7.066 1.00 52.78 161 LEU A C 1
ATOM 1331 O O . LEU A 1 161 ? 16.576 -10.304 -6.535 1.00 52.78 161 LEU A O 1
ATOM 1335 N N . PHE A 1 162 ? 15.998 -12.235 -7.536 1.00 53.69 162 PHE A N 1
ATOM 1336 C CA . PHE A 1 162 ? 17.308 -12.883 -7.489 1.00 53.69 162 PHE A CA 1
ATOM 1337 C C . PHE A 1 162 ? 18.346 -12.125 -8.327 1.00 53.69 162 PHE A C 1
ATOM 1339 O O . PHE A 1 162 ? 19.409 -11.791 -7.825 1.00 53.69 162 PHE A O 1
ATOM 1346 N N . VAL A 1 163 ? 18.010 -11.747 -9.565 1.00 55.16 163 VAL A N 1
ATOM 1347 C CA . VAL A 1 163 ? 18.902 -10.987 -10.463 1.00 55.16 163 VAL A CA 1
ATOM 1348 C C . VAL A 1 163 ? 19.187 -9.567 -9.949 1.00 55.16 163 VAL A C 1
ATOM 1350 O O . VAL A 1 163 ? 20.243 -9.017 -10.243 1.00 55.16 163 VAL A O 1
ATOM 1353 N N . HIS A 1 164 ? 18.275 -8.965 -9.175 1.00 48.97 164 HIS A N 1
ATOM 1354 C CA . HIS A 1 164 ? 18.474 -7.634 -8.575 1.00 48.97 164 HIS A CA 1
ATOM 1355 C C . HIS A 1 164 ? 19.082 -7.679 -7.162 1.00 48.97 164 HIS A C 1
ATOM 1357 O O . HIS A 1 164 ? 19.315 -6.623 -6.575 1.00 48.97 164 HIS A O 1
ATOM 1363 N N . SER A 1 165 ? 19.352 -8.869 -6.615 1.00 41.81 165 SER A N 1
ATOM 1364 C CA . SER A 1 165 ? 20.077 -9.035 -5.354 1.00 41.81 165 SER A CA 1
ATOM 1365 C C . SER A 1 165 ? 21.570 -9.214 -5.663 1.00 41.81 165 SER A C 1
ATOM 1367 O O . SER A 1 165 ? 21.940 -10.232 -6.245 1.00 41.81 165 SER A O 1
ATOM 1369 N N . PRO A 1 166 ? 22.455 -8.260 -5.317 1.00 45.00 166 PRO A N 1
ATOM 1370 C CA . PRO A 1 166 ? 23.887 -8.484 -5.443 1.00 45.00 166 PRO A CA 1
ATOM 1371 C C . PRO A 1 166 ? 24.299 -9.504 -4.375 1.00 45.00 166 PRO A C 1
ATOM 1373 O O . PRO A 1 166 ? 24.064 -9.282 -3.191 1.00 45.00 166 PRO A O 1
ATOM 1376 N N . ASN A 1 167 ? 24.915 -10.602 -4.811 1.00 49.25 167 ASN A N 1
ATOM 1377 C CA . ASN A 1 167 ? 25.367 -11.755 -4.022 1.00 49.25 167 ASN A CA 1
ATOM 1378 C C . ASN A 1 167 ? 24.287 -12.767 -3.636 1.00 49.25 167 ASN A C 1
ATOM 1380 O O . ASN A 1 167 ? 23.796 -12.800 -2.509 1.00 49.25 167 ASN A O 1
ATOM 1384 N N . VAL A 1 168 ? 24.053 -13.707 -4.546 1.00 42.66 168 VAL A N 1
ATOM 1385 C CA . VAL A 1 168 ? 23.905 -15.103 -4.139 1.00 42.66 168 VAL A CA 1
ATOM 1386 C C . VAL A 1 168 ? 24.748 -15.926 -5.105 1.00 42.66 168 VAL A C 1
ATOM 1388 O O . VAL A 1 168 ? 24.411 -16.025 -6.286 1.00 42.66 168 VAL A O 1
ATOM 1391 N N . ASP A 1 169 ? 25.875 -16.450 -4.625 1.00 38.06 169 ASP A N 1
ATOM 1392 C CA . ASP A 1 169 ? 26.597 -17.483 -5.362 1.00 38.06 169 ASP A CA 1
ATOM 1393 C C . ASP A 1 169 ? 25.667 -18.698 -5.527 1.00 38.06 169 ASP A C 1
ATOM 1395 O O . ASP A 1 169 ? 24.960 -19.062 -4.577 1.00 38.06 169 ASP A O 1
ATOM 1399 N N . PRO A 1 170 ? 25.604 -19.307 -6.722 1.00 41.03 170 PRO A N 1
ATOM 1400 C CA . PRO A 1 170 ? 24.864 -20.545 -6.910 1.00 41.03 170 PRO A CA 1
ATOM 1401 C C . PRO A 1 170 ? 25.513 -21.686 -6.098 1.00 41.03 170 PRO A C 1
ATOM 1403 O O . PRO A 1 170 ? 26.732 -21.668 -5.912 1.00 41.03 170 PRO A O 1
ATOM 1406 N N . PRO A 1 171 ? 24.717 -22.654 -5.603 1.00 49.12 171 PRO A N 1
ATOM 1407 C CA . PRO A 1 171 ? 25.227 -23.823 -4.884 1.00 49.12 171 PRO A CA 1
ATOM 1408 C C . PRO A 1 171 ? 26.127 -24.715 -5.748 1.00 49.12 171 PRO A C 1
ATOM 1410 O O . PRO A 1 171 ? 25.912 -24.770 -6.983 1.00 49.12 171 PRO A O 1
#

Radius of gyration: 16.12 Å; chains: 1; bounding box: 40×42×38 Å

Sequence (171 aa):
HRGGYYPWFRENLHIFNSRGGPPDFLAVARPYLDSADREKEPHQLVPEAKRKSFILYALLLNGYHPNPSIEPDTICKELYFEFGFVTGRGSEGEQVLPWVYRKLIPECTFTEFWTAFQSNNLVALMDTKGLGPERKQVQHFEAFMKIKGNEWCPTVWHLRLFVHSPNVDPP

pLDDT: mean 70.19, std 16.68, range [27.16, 90.38]

Secondary structure (DSSP, 8-state):
------HHHHHHGGGGGSS--STTTTTTTGGGS-TTTTTS-GGG--SHHHHHHHHHHHHHHTT----TTS-S-HHHHHHHHHTTGGG--HHHHHHHHHHHHHHHHHHS-HHHHHHHHHTT-HHHHHHHTT-HHHHTTSTTHHHHHTS-TTS---HHHHHHHHHTSS-----

Foldseek 3Di:
DDPDPDCLCLVCLVCLVPDDDPPDLLLLLLVLDDPVCSPPRLVRDPDPLLSLLSVQSSQLSVVHHQDLLRPDNPSSVVSCQLQQLLLDDPPLSRPLSSVLVNVLSVQDRSVVCSVCSVVLNNQVSSVVSPNNVSCVSSPCSNVSSPQDPPRPRPVVSVVSSVVSDPDDDDD